Protein AF-A0A9D5N488-F1 (afdb_monomer_lite)

Foldseek 3Di:
DDDDDDDDDDDPPPPPPPPDPPVPDDQDWDWEAAPPPRDIDIDSDHDNHDPVVVVVLVVLLVLLVVVCVVVPPDALVRSCVVPVDHSVSVVVCVVVVVDDDDDDDDDDDDD

Sequence (111 aa):
MEEQTALDEDISDGFKSILHPDVGKELPMYTNVCKHCFKVFKSKFRTMTCQDCRQLDQNHFDDIESYLKEYPNSNALQISEALGITAYEVLKYLKEGRLNISRGYFERLDD

Secondary structure (DSSP, 8-state):
-----------SSSSSS---TTTTPPPP-EEEE-TTT--EEEESS--SS-HHHHHHHHHHHHHHHHHHHHSTT--HHHHHHHH---HHHHHHHHHTTSS-PPP----PPP-

pLDDT: mean 82.85, std 20.37, range [37.94, 98.38]

Radius of gyration: 26.53 Å; chains: 1; bounding box: 49×58×73 Å

Structure (mmCIF, N/CA/C/O backbone):
data_AF-A0A9D5N488-F1
#
_entry.id   AF-A0A9D5N488-F1
#
loop_
_atom_site.group_PDB
_atom_site.id
_atom_site.type_symbol
_atom_site.label_atom_id
_atom_site.label_alt_id
_atom_site.label_comp_id
_atom_site.label_asym_id
_atom_site.label_entity_id
_atom_site.label_seq_id
_atom_site.pdbx_PDB_ins_code
_atom_site.Cartn_x
_atom_site.Cartn_y
_atom_site.Cartn_z
_atom_site.occupancy
_atom_site.B_iso_or_equiv
_atom_site.auth_seq_id
_atom_site.auth_comp_id
_atom_site.auth_asym_id
_atom_site.auth_atom_id
_atom_site.pdbx_PDB_mod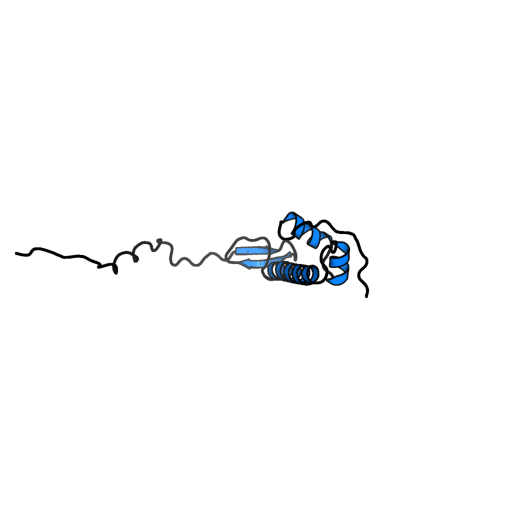el_num
ATOM 1 N N . MET A 1 1 ? 31.604 -51.020 48.751 1.00 42.56 1 MET A N 1
ATOM 2 C CA . MET A 1 1 ? 31.635 -51.301 47.306 1.00 42.56 1 MET A CA 1
ATOM 3 C C . MET A 1 1 ? 30.210 -51.623 46.925 1.00 42.56 1 MET A C 1
ATOM 5 O O . MET A 1 1 ? 29.726 -52.647 47.375 1.00 42.56 1 MET A O 1
ATOM 9 N N . GLU A 1 2 ? 29.436 -50.783 46.265 1.00 44.44 2 GLU A N 1
ATOM 10 C CA . GLU A 1 2 ? 29.616 -49.487 45.591 1.00 44.44 2 GLU A CA 1
ATOM 11 C C . GLU A 1 2 ? 28.211 -48.852 45.727 1.00 44.44 2 GLU A C 1
ATOM 13 O O . GLU A 1 2 ? 27.209 -49.544 45.583 1.00 44.44 2 GLU A O 1
ATOM 18 N N . GLU A 1 3 ? 28.027 -47.721 46.399 1.00 37.94 3 GLU A N 1
ATOM 19 C CA . GLU A 1 3 ? 28.267 -46.364 45.901 1.00 37.94 3 GLU A CA 1
ATOM 20 C C . GLU A 1 3 ? 27.494 -46.045 44.606 1.00 37.94 3 GLU A C 1
ATOM 22 O O . GLU A 1 3 ? 27.865 -46.520 43.545 1.00 37.94 3 GLU A O 1
ATOM 27 N N . GLN A 1 4 ? 26.470 -45.184 44.759 1.00 38.62 4 GLN A N 1
ATOM 28 C CA . GLN A 1 4 ? 25.906 -44.241 43.771 1.00 38.62 4 GLN A CA 1
ATOM 29 C C . GLN A 1 4 ? 25.241 -44.860 42.515 1.00 38.62 4 GLN A C 1
ATOM 31 O O . GLN A 1 4 ? 25.749 -45.748 41.856 1.00 38.62 4 GLN A O 1
ATOM 36 N N . THR A 1 5 ? 24.057 -44.429 42.091 1.00 42.72 5 THR A N 1
ATOM 37 C CA . THR A 1 5 ? 23.743 -43.056 41.688 1.00 42.72 5 THR A CA 1
ATOM 38 C C . THR A 1 5 ? 22.222 -42.866 41.678 1.00 42.72 5 THR A C 1
ATOM 40 O O . THR A 1 5 ? 21.482 -43.631 41.066 1.00 42.72 5 THR A O 1
ATOM 43 N N . ALA A 1 6 ? 21.763 -41.835 42.381 1.00 51.31 6 ALA A N 1
ATOM 44 C CA . ALA A 1 6 ? 20.519 -41.147 42.074 1.00 51.31 6 ALA A CA 1
ATOM 45 C C . ALA A 1 6 ? 20.860 -40.077 41.035 1.00 51.31 6 ALA A C 1
ATOM 47 O O . ALA A 1 6 ? 21.761 -39.303 41.336 1.00 51.31 6 ALA A O 1
ATOM 48 N N . LEU A 1 7 ? 20.194 -40.064 39.876 1.00 44.75 7 LEU A N 1
ATOM 49 C CA . LEU A 1 7 ? 20.010 -38.906 38.984 1.00 44.75 7 LEU A CA 1
ATOM 50 C C . LEU A 1 7 ? 18.726 -39.187 38.165 1.00 44.75 7 LEU A C 1
ATOM 52 O O . LEU A 1 7 ? 18.663 -40.214 37.493 1.00 44.75 7 LEU A O 1
ATOM 56 N N . ASP A 1 8 ? 17.605 -38.527 38.475 1.00 40.44 8 ASP A N 1
ATOM 57 C CA . ASP A 1 8 ? 17.054 -37.339 37.778 1.00 40.44 8 ASP A CA 1
ATOM 58 C C . ASP A 1 8 ? 16.186 -37.791 36.567 1.00 40.44 8 ASP A C 1
ATOM 60 O O . ASP A 1 8 ? 16.580 -38.672 35.817 1.00 40.44 8 ASP A O 1
ATOM 64 N N . GLU A 1 9 ? 14.954 -37.344 36.306 1.00 44.00 9 GLU A N 1
ATOM 65 C CA . GLU A 1 9 ? 14.399 -35.996 36.412 1.00 44.00 9 GLU A CA 1
ATOM 66 C C . GLU A 1 9 ? 12.866 -36.039 36.610 1.00 44.00 9 GLU A C 1
ATOM 68 O O . GLU A 1 9 ? 12.093 -36.334 35.694 1.00 44.00 9 GLU A O 1
ATOM 73 N N . ASP A 1 10 ? 12.420 -35.662 37.808 1.00 47.66 10 ASP A N 1
ATOM 74 C CA . ASP A 1 10 ? 11.090 -35.103 38.039 1.00 47.66 10 ASP A CA 1
ATOM 75 C C . ASP A 1 10 ? 11.033 -33.698 37.414 1.00 47.66 10 ASP A C 1
ATOM 77 O O . ASP A 1 10 ? 11.433 -32.711 38.030 1.00 47.66 10 ASP A O 1
ATOM 81 N N . ILE A 1 11 ? 10.522 -33.569 36.187 1.00 47.53 11 ILE A N 1
ATOM 82 C CA . ILE A 1 11 ? 10.127 -32.262 35.628 1.00 47.53 11 ILE A CA 1
ATOM 83 C C . ILE A 1 11 ? 8.697 -32.369 35.098 1.00 47.53 11 ILE A C 1
ATOM 85 O O . ILE A 1 11 ? 8.431 -32.264 33.903 1.00 47.53 11 ILE A O 1
ATOM 89 N N . SER A 1 12 ? 7.742 -32.595 36.002 1.00 45.41 12 SER A N 1
ATOM 90 C CA . SER A 1 12 ? 6.315 -32.423 35.686 1.00 45.41 12 SER A CA 1
ATOM 91 C C . SER A 1 12 ? 5.582 -31.401 36.562 1.00 45.41 12 SER A C 1
ATOM 93 O O . SER A 1 12 ? 4.406 -31.151 36.323 1.00 45.41 12 SER A O 1
ATOM 95 N N . ASP A 1 13 ? 6.283 -30.690 37.456 1.00 45.25 13 ASP A N 1
ATOM 96 C CA . ASP A 1 13 ? 5.654 -29.743 38.396 1.00 45.25 13 ASP A CA 1
ATOM 97 C C . ASP A 1 13 ? 6.125 -28.277 38.278 1.00 45.25 13 ASP A C 1
ATOM 99 O O . ASP A 1 13 ? 5.799 -27.433 39.112 1.00 45.25 13 ASP A O 1
ATOM 103 N N . GLY A 1 14 ? 6.843 -27.918 37.207 1.00 43.19 14 GLY A N 1
ATOM 104 C CA . GLY A 1 14 ? 7.484 -26.599 37.082 1.00 43.19 14 GLY A CA 1
ATOM 105 C C . GLY A 1 14 ? 6.814 -25.553 36.182 1.00 43.19 14 GLY A C 1
ATOM 106 O O . GLY A 1 14 ? 7.259 -24.410 36.182 1.00 43.19 14 GLY A O 1
ATOM 107 N N . PHE A 1 15 ? 5.783 -25.886 35.394 1.00 41.56 15 PHE A N 1
ATOM 108 C CA . PHE A 1 15 ? 5.252 -24.953 34.374 1.00 41.56 15 PHE A CA 1
ATOM 109 C C . PHE A 1 15 ? 3.827 -24.443 34.641 1.00 41.56 15 PHE A C 1
ATOM 111 O O . PHE A 1 15 ? 3.224 -23.778 33.801 1.00 41.56 15 PHE A O 1
ATOM 118 N N . LYS A 1 16 ? 3.255 -24.723 35.819 1.00 46.91 16 LYS A N 1
ATOM 119 C CA . LYS A 1 16 ? 1.856 -24.370 36.124 1.00 46.91 16 LYS A CA 1
ATOM 120 C C . LYS A 1 16 ? 1.668 -23.035 36.859 1.00 46.91 16 LYS A C 1
ATOM 122 O O . LYS A 1 16 ? 0.548 -22.711 37.239 1.00 46.91 16 LYS A O 1
ATOM 127 N N . SER A 1 17 ? 2.720 -22.239 37.048 1.00 40.69 17 SER A N 1
ATOM 128 C CA . SER A 1 17 ? 2.682 -21.057 37.930 1.00 40.69 17 SER A CA 1
ATOM 129 C C . SER A 1 17 ? 2.998 -19.709 37.273 1.00 40.69 17 SER A C 1
ATOM 131 O O . SER A 1 17 ? 3.082 -18.710 37.979 1.00 40.69 17 SER A O 1
ATOM 133 N N . ILE A 1 18 ? 3.049 -19.618 35.939 1.00 49.88 18 ILE A N 1
ATOM 134 C CA . ILE A 1 18 ? 2.989 -18.316 35.242 1.00 49.88 18 ILE A CA 1
ATOM 135 C C . ILE A 1 18 ? 1.685 -18.211 34.443 1.00 49.88 18 ILE A C 1
ATOM 137 O O . ILE A 1 18 ? 1.659 -17.872 33.263 1.00 49.88 18 ILE A O 1
ATOM 141 N N . LEU A 1 19 ? 0.559 -18.508 35.093 1.00 48.88 19 LEU A N 1
ATOM 142 C CA . LEU A 1 19 ? -0.707 -17.922 34.667 1.00 48.88 19 LEU A CA 1
ATOM 143 C C . LEU A 1 19 ? -0.750 -16.517 35.265 1.00 48.88 19 LEU A C 1
ATOM 145 O O . LEU A 1 19 ? -0.938 -16.348 36.469 1.00 48.88 19 LEU A O 1
ATOM 149 N N . HIS A 1 20 ? -0.524 -15.507 34.421 1.00 54.81 20 HIS A N 1
ATOM 150 C CA . HIS A 1 20 ? -0.814 -14.121 34.775 1.00 54.81 20 HIS A CA 1
ATOM 151 C C . HIS A 1 20 ? -2.257 -14.032 35.320 1.00 54.81 20 HIS A C 1
ATOM 153 O O . HIS A 1 20 ? -3.155 -14.658 34.752 1.00 54.81 20 HIS A O 1
ATOM 159 N N . PRO A 1 21 ? -2.524 -13.231 36.365 1.00 56.66 21 PRO A N 1
ATOM 160 C CA . PRO A 1 21 ? -3.844 -13.117 37.001 1.00 56.66 21 PRO A CA 1
ATOM 161 C C . PRO A 1 21 ? -4.961 -12.552 36.097 1.00 56.66 21 PRO A C 1
ATOM 163 O O . PRO A 1 21 ? -6.095 -12.401 36.543 1.00 56.66 21 PRO A O 1
ATOM 166 N N . ASP A 1 22 ? -4.672 -12.249 34.829 1.00 56.56 22 ASP A N 1
ATOM 167 C CA . ASP A 1 22 ? -5.618 -11.699 33.852 1.00 56.56 22 ASP A CA 1
ATOM 168 C C . ASP A 1 22 ? -6.121 -12.723 32.813 1.00 56.56 22 ASP A C 1
ATOM 170 O O . ASP A 1 22 ? -6.800 -12.345 31.853 1.00 56.56 22 ASP A O 1
ATOM 174 N N . VAL A 1 23 ? -5.839 -14.020 32.988 1.00 53.72 23 VAL A N 1
ATOM 175 C CA . VAL A 1 23 ? -6.416 -15.083 32.144 1.00 53.72 23 VAL A CA 1
ATOM 176 C C . VAL A 1 23 ? -7.916 -15.205 32.445 1.00 53.72 23 VAL A C 1
ATOM 178 O O . VAL A 1 23 ? -8.335 -15.950 33.324 1.00 53.72 23 VAL A O 1
ATOM 181 N N . GLY A 1 24 ? -8.728 -14.422 31.730 1.00 56.81 24 GLY A N 1
ATOM 182 C CA . GLY A 1 24 ? -10.192 -14.473 31.814 1.00 56.81 24 GLY A CA 1
ATOM 183 C C . GLY A 1 24 ? -10.938 -13.158 31.569 1.00 56.81 24 GLY A C 1
ATOM 184 O O . GLY A 1 24 ? -12.164 -13.180 31.512 1.00 56.81 24 GLY A O 1
ATOM 185 N N . LYS A 1 25 ? -10.263 -12.010 31.407 1.00 64.88 25 LYS A N 1
ATOM 186 C CA . LYS A 1 25 ? -10.970 -10.761 31.069 1.00 64.88 25 LYS A CA 1
ATOM 187 C C . LYS A 1 25 ? -11.296 -10.706 29.578 1.00 64.88 25 LYS A C 1
ATOM 189 O O . LYS A 1 25 ? -10.398 -10.672 28.737 1.00 64.88 25 LYS A O 1
ATOM 194 N N . GLU A 1 26 ? -12.586 -10.651 29.255 1.00 70.62 26 GLU A N 1
ATOM 195 C CA . GLU A 1 26 ? -13.057 -10.288 27.918 1.00 70.62 26 GLU A CA 1
ATOM 196 C C . GLU A 1 26 ? -12.465 -8.924 27.531 1.00 70.62 26 GLU A C 1
ATOM 198 O O . GLU A 1 26 ? -12.662 -7.921 28.220 1.00 70.62 26 GLU A O 1
ATOM 203 N N . LEU A 1 27 ? -11.683 -8.885 26.446 1.00 75.38 27 LEU A N 1
ATOM 204 C CA . LEU A 1 27 ? -11.107 -7.635 25.949 1.00 75.38 27 LEU A CA 1
ATOM 205 C C . LEU A 1 27 ? -12.238 -6.669 25.554 1.00 75.38 27 LEU A C 1
ATOM 207 O O . LEU A 1 27 ? -13.153 -7.078 24.833 1.00 75.38 27 LEU A O 1
ATOM 211 N N . PRO A 1 28 ? -12.174 -5.387 25.956 1.00 84.31 28 PRO A N 1
ATOM 212 C CA . PRO A 1 28 ? -13.195 -4.413 25.596 1.00 84.31 28 PRO A CA 1
ATOM 213 C C . PRO A 1 28 ? -13.270 -4.243 24.074 1.00 84.31 28 PRO A C 1
ATOM 215 O O . PRO A 1 28 ? -12.255 -4.107 23.389 1.00 84.31 28 PRO A O 1
ATOM 218 N N . MET A 1 29 ? -14.489 -4.227 23.533 1.00 91.31 29 MET A N 1
ATOM 219 C CA . MET A 1 29 ? -14.716 -4.064 22.099 1.00 91.31 29 MET A CA 1
ATOM 220 C C . MET A 1 29 ? -14.789 -2.572 21.733 1.00 91.31 29 MET A C 1
ATOM 222 O O . MET A 1 29 ? -15.737 -1.871 22.088 1.00 91.31 29 MET A O 1
ATOM 226 N N . TYR A 1 30 ? -13.794 -2.072 21.000 1.00 94.50 30 TYR A N 1
ATOM 227 C CA . TYR A 1 30 ? -13.708 -0.669 20.589 1.00 94.50 30 TYR A CA 1
ATOM 228 C C . TYR A 1 30 ? -14.506 -0.394 19.316 1.00 94.50 30 TYR A C 1
ATOM 230 O O . TYR A 1 30 ? -14.569 -1.234 18.421 1.00 94.50 30 TYR A O 1
ATOM 238 N N . THR A 1 31 ? -15.059 0.815 19.210 1.00 97.38 31 THR A N 1
ATOM 239 C CA . THR A 1 31 ? -15.613 1.359 17.959 1.00 97.38 31 THR A CA 1
ATOM 240 C C . THR A 1 31 ? -14.553 2.220 17.292 1.00 97.38 31 THR A C 1
ATOM 242 O O . THR A 1 31 ? -14.041 3.138 17.925 1.00 97.38 31 THR A O 1
ATOM 245 N N . ASN A 1 32 ? -14.235 1.936 16.034 1.00 97.50 32 ASN A N 1
ATOM 246 C CA . ASN A 1 32 ? -13.237 2.655 15.250 1.00 97.50 32 ASN A CA 1
ATOM 247 C C . ASN A 1 32 ? -13.855 3.164 13.940 1.00 97.50 32 ASN A C 1
ATOM 249 O O . ASN A 1 32 ? -14.875 2.643 13.488 1.00 97.50 32 ASN A O 1
ATOM 253 N N . VAL A 1 33 ? -13.203 4.144 13.313 1.00 98.06 33 VAL A N 1
ATOM 254 C CA . VAL A 1 33 ? -13.535 4.645 11.971 1.00 98.06 33 VAL A CA 1
ATOM 255 C C . VAL A 1 33 ? -12.340 4.393 11.062 1.00 98.06 33 VAL A C 1
ATOM 257 O O . VAL A 1 33 ? -11.211 4.747 11.403 1.00 98.06 33 VAL A O 1
ATOM 260 N N . CYS A 1 34 ? -12.570 3.743 9.922 1.00 98.38 34 CYS A N 1
ATOM 261 C CA . CYS A 1 34 ? -11.499 3.434 8.982 1.00 98.38 34 CYS A CA 1
ATOM 262 C C . CYS A 1 34 ? -11.021 4.710 8.278 1.00 98.38 34 CYS A C 1
ATOM 264 O O . CYS A 1 34 ? -11.824 5.419 7.686 1.00 98.38 34 CYS A O 1
ATOM 266 N N . LYS A 1 35 ? -9.714 4.975 8.259 1.00 97.31 35 LYS A N 1
ATOM 267 C CA . LYS A 1 35 ? -9.133 6.142 7.578 1.00 97.31 35 LYS A CA 1
ATOM 268 C C . LYS A 1 35 ? -9.162 6.056 6.046 1.00 97.31 35 LYS A C 1
ATOM 270 O O . LYS A 1 35 ? -8.879 7.049 5.393 1.00 97.31 35 LYS A O 1
ATOM 275 N N . HIS A 1 36 ? -9.447 4.877 5.488 1.00 95.94 36 HIS A N 1
ATOM 276 C CA . HIS A 1 36 ? -9.439 4.633 4.040 1.00 95.94 36 HIS A CA 1
ATOM 277 C C . HIS A 1 36 ? -10.845 4.660 3.438 1.00 95.94 36 HIS A C 1
ATOM 279 O O . HIS A 1 36 ? -11.073 5.332 2.442 1.00 95.94 36 HIS A O 1
ATOM 285 N N . CYS A 1 37 ? -11.793 3.946 4.052 1.00 97.25 37 CYS A N 1
ATOM 286 C CA . CYS A 1 37 ? -13.167 3.835 3.551 1.00 97.25 37 CYS A CA 1
ATOM 287 C C . CYS A 1 37 ? -14.211 4.516 4.446 1.00 97.25 37 CYS A C 1
ATOM 289 O O . CYS A 1 37 ? -15.402 4.415 4.173 1.00 97.25 37 CYS A O 1
ATOM 291 N N . PHE A 1 38 ? -13.791 5.147 5.551 1.00 97.81 38 PHE A N 1
ATOM 292 C CA . PHE A 1 38 ? -14.650 5.845 6.523 1.00 97.81 38 PHE A CA 1
ATOM 293 C C . PHE A 1 38 ? -15.746 4.990 7.187 1.00 97.81 38 PHE A C 1
ATOM 295 O O . PHE A 1 38 ? -16.552 5.497 7.964 1.00 97.81 38 PHE A O 1
ATOM 302 N N . LYS A 1 39 ? -15.735 3.668 6.968 1.00 97.62 39 LYS A N 1
ATOM 303 C CA . LYS A 1 39 ? -16.628 2.707 7.624 1.00 97.62 39 LYS A CA 1
ATOM 304 C C . LYS A 1 39 ? -16.380 2.676 9.132 1.00 97.62 39 LYS A C 1
ATOM 306 O O . LYS A 1 39 ? -15.232 2.604 9.583 1.00 97.62 39 LYS A O 1
ATOM 311 N N . VAL A 1 40 ? -17.465 2.655 9.902 1.00 97.81 40 VAL A N 1
ATOM 312 C CA . VAL A 1 40 ? -17.442 2.391 11.346 1.00 97.81 40 VAL A CA 1
ATOM 313 C C . VAL A 1 40 ? -17.375 0.882 11.574 1.00 97.81 40 VAL A C 1
ATOM 315 O O . VAL A 1 40 ? -18.153 0.130 10.989 1.00 97.81 40 VAL A O 1
ATOM 318 N N . PHE A 1 41 ? -16.455 0.420 12.417 1.00 97.31 41 PHE A N 1
ATOM 319 C CA . PHE A 1 41 ? -16.278 -1.007 12.699 1.00 97.31 41 PHE A CA 1
ATOM 320 C C . PHE A 1 41 ? -15.881 -1.263 14.154 1.00 97.31 41 PHE A C 1
ATOM 322 O O . PHE A 1 41 ? -15.396 -0.373 14.856 1.00 97.31 41 PHE A O 1
ATOM 329 N N . LYS A 1 42 ? -16.097 -2.498 14.615 1.00 95.88 42 LYS A N 1
ATOM 330 C CA . LYS A 1 42 ? -15.736 -2.941 15.963 1.00 95.88 42 LYS A CA 1
ATOM 331 C C . LYS A 1 42 ? -14.463 -3.786 15.931 1.00 95.88 42 LYS A C 1
ATOM 333 O O . LYS A 1 42 ? -14.272 -4.565 15.004 1.00 95.88 42 LYS A O 1
ATOM 338 N N . SER A 1 43 ? -13.583 -3.630 16.919 1.00 94.69 43 SER A N 1
ATOM 339 C CA . SER A 1 43 ? -12.358 -4.434 17.043 1.00 94.69 43 SER A CA 1
ATOM 340 C C . SER A 1 43 ? -11.926 -4.567 18.501 1.00 94.69 43 SER A C 1
ATOM 342 O O . SER A 1 43 ? -12.187 -3.681 19.312 1.00 94.69 43 SER A O 1
ATOM 344 N N . LYS A 1 44 ? -11.218 -5.656 18.824 1.00 92.38 44 LYS A N 1
ATOM 345 C CA . LYS A 1 44 ? -10.571 -5.863 20.133 1.00 92.38 44 LYS A CA 1
ATOM 346 C C . LYS A 1 44 ? -9.439 -4.863 20.395 1.00 92.38 44 LYS A C 1
ATOM 348 O O . LYS A 1 44 ? -9.023 -4.685 21.532 1.00 92.38 44 LYS A O 1
ATOM 353 N N . PHE A 1 45 ? -8.952 -4.196 19.348 1.00 91.75 45 PHE A N 1
ATOM 354 C CA . PHE A 1 45 ? -7.870 -3.220 19.419 1.00 91.75 45 PHE A CA 1
ATOM 355 C C . PHE A 1 45 ? -8.311 -1.875 18.839 1.00 91.75 45 PHE A C 1
ATOM 357 O O . PHE A 1 45 ? -9.115 -1.817 17.903 1.00 91.75 45 PHE A O 1
ATOM 364 N N . ARG A 1 46 ? -7.745 -0.784 19.360 1.00 93.81 46 ARG A N 1
ATOM 365 C CA . ARG A 1 46 ? -7.868 0.536 18.731 1.00 93.81 46 ARG A CA 1
ATOM 366 C C . ARG A 1 46 ? -7.041 0.550 17.453 1.00 93.81 46 ARG A C 1
ATOM 368 O O . ARG A 1 46 ? -5.841 0.299 17.483 1.00 93.81 46 ARG A O 1
ATOM 375 N N . THR A 1 47 ? -7.683 0.807 16.324 1.00 95.75 47 THR A N 1
ATOM 376 C CA . THR A 1 47 ? -7.019 0.792 15.021 1.00 95.75 47 THR A CA 1
ATOM 377 C C . THR A 1 47 ? -7.742 1.687 14.032 1.00 95.75 47 THR A C 1
ATOM 379 O O . THR A 1 47 ? -8.963 1.775 14.039 1.00 95.75 47 THR A O 1
ATOM 382 N N . MET A 1 48 ? -6.977 2.317 13.145 1.00 96.94 48 MET A N 1
ATOM 383 C CA . MET A 1 48 ? -7.500 3.242 12.141 1.00 96.94 48 MET A CA 1
ATOM 384 C C . MET A 1 48 ? -7.810 2.575 10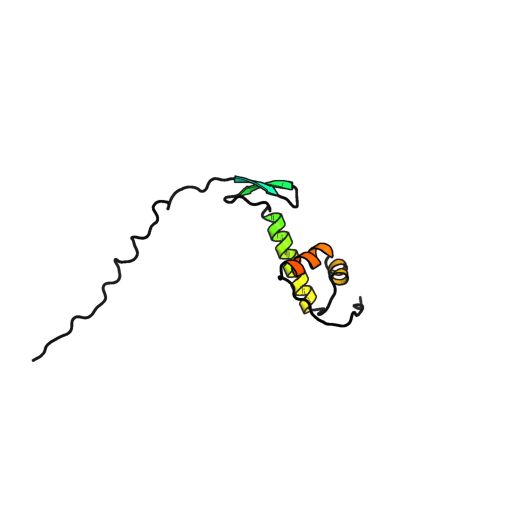.797 1.00 96.94 48 MET A C 1
ATOM 386 O O . MET A 1 48 ? -8.234 3.259 9.875 1.00 96.94 48 MET A O 1
ATOM 390 N N . THR A 1 49 ? -7.615 1.262 10.656 1.00 97.75 49 THR A N 1
ATOM 391 C CA . THR A 1 49 ? -7.856 0.542 9.394 1.00 97.75 49 THR A CA 1
ATOM 392 C C . THR A 1 49 ? -8.695 -0.701 9.662 1.00 97.75 49 THR A C 1
ATOM 394 O O . THR A 1 49 ? -8.306 -1.538 10.486 1.00 97.75 49 THR A O 1
ATOM 397 N N . CYS A 1 50 ? -9.837 -0.816 8.975 1.00 97.88 50 CYS A N 1
ATOM 398 C CA . CYS A 1 50 ? -10.711 -1.987 9.060 1.00 97.88 50 CYS A CA 1
ATOM 399 C C . CYS A 1 50 ? -10.069 -3.224 8.413 1.00 97.88 50 CYS A C 1
ATOM 401 O O . CYS A 1 50 ? -9.091 -3.109 7.677 1.00 97.88 50 CYS A O 1
ATOM 403 N N . GLN A 1 51 ? -10.627 -4.406 8.678 1.00 96.81 51 GLN A N 1
ATOM 404 C CA . GLN A 1 51 ? -10.127 -5.664 8.117 1.00 96.81 51 GLN A CA 1
ATOM 405 C C . GLN A 1 51 ? -10.158 -5.663 6.582 1.00 96.81 51 GLN A C 1
ATOM 407 O O . GLN A 1 51 ? -9.150 -5.993 5.972 1.00 96.81 51 GLN A O 1
ATOM 412 N N . ASP A 1 52 ? -11.258 -5.202 5.980 1.00 97.88 52 ASP A N 1
ATOM 413 C CA . ASP A 1 52 ? -11.438 -5.156 4.523 1.00 97.88 52 ASP A CA 1
ATOM 414 C C . ASP A 1 52 ? -10.314 -4.358 3.834 1.00 97.88 52 ASP A C 1
ATOM 416 O O . ASP A 1 52 ? -9.683 -4.839 2.901 1.00 97.88 52 ASP A O 1
ATOM 420 N N . CYS A 1 53 ? -9.990 -3.162 4.343 1.00 97.94 53 CYS A N 1
ATOM 421 C CA . CYS A 1 53 ? -8.918 -2.337 3.777 1.00 97.94 53 CYS A CA 1
ATOM 422 C C . CYS A 1 53 ? -7.516 -2.901 4.036 1.00 97.94 53 CYS A C 1
ATOM 424 O O . CYS A 1 53 ? -6.624 -2.655 3.235 1.00 97.94 53 CYS A O 1
ATOM 426 N N . ARG A 1 54 ? -7.297 -3.636 5.138 1.00 97.00 54 ARG A N 1
ATOM 427 C CA . ARG A 1 54 ? -6.017 -4.337 5.346 1.00 97.00 54 ARG A CA 1
ATOM 428 C C . ARG A 1 54 ? -5.855 -5.483 4.362 1.00 97.00 54 ARG A C 1
ATOM 430 O O . ARG A 1 54 ? -4.769 -5.665 3.837 1.00 97.00 54 ARG A O 1
ATOM 437 N N . GLN A 1 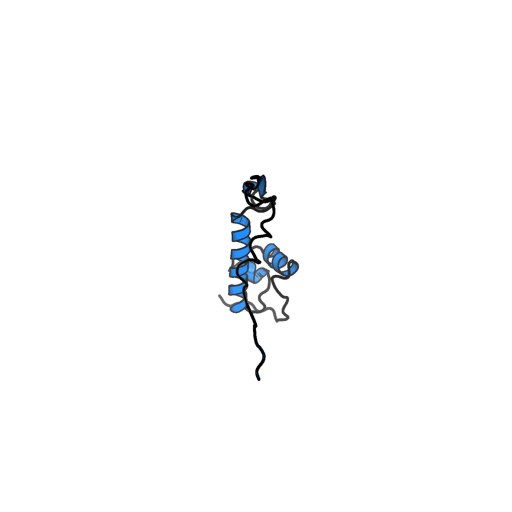55 ? -6.928 -6.235 4.129 1.00 98.12 55 GLN A N 1
ATOM 438 C CA . GLN A 1 55 ? -6.906 -7.327 3.168 1.00 98.12 55 GLN A CA 1
ATOM 439 C C . GLN A 1 55 ? -6.686 -6.793 1.754 1.00 98.12 55 GLN A C 1
ATOM 441 O O . GLN A 1 55 ? -5.887 -7.357 1.024 1.00 98.12 55 GLN A O 1
ATOM 446 N N . LEU A 1 56 ? -7.324 -5.677 1.395 1.00 97.69 56 LEU A N 1
ATOM 447 C CA . LEU A 1 56 ? -7.097 -5.021 0.108 1.00 97.69 56 LEU A CA 1
ATOM 448 C C . LEU A 1 56 ? -5.632 -4.587 -0.071 1.00 97.69 56 LEU A C 1
ATOM 450 O O . LEU A 1 56 ? -5.041 -4.889 -1.097 1.00 97.69 56 LEU A O 1
ATOM 454 N N . ASP A 1 57 ? -5.035 -3.945 0.941 1.00 97.50 57 ASP A N 1
ATOM 455 C CA . ASP A 1 57 ? -3.618 -3.540 0.921 1.00 97.50 57 ASP A CA 1
ATOM 456 C C . ASP A 1 57 ? -2.663 -4.747 0.820 1.00 97.50 57 ASP A C 1
ATOM 458 O O . ASP A 1 57 ? -1.592 -4.630 0.224 1.00 97.50 57 ASP A O 1
ATOM 462 N N . GLN A 1 58 ? -3.045 -5.908 1.364 1.00 97.81 58 GLN A N 1
ATOM 463 C CA . GLN A 1 58 ? -2.298 -7.153 1.181 1.00 97.81 58 GLN A CA 1
ATOM 464 C C . GLN A 1 58 ? -2.460 -7.705 -0.239 1.00 97.81 58 GLN A C 1
ATOM 466 O O . GLN A 1 58 ? -1.455 -7.978 -0.882 1.00 97.81 58 GLN A O 1
ATOM 471 N N . ASN A 1 59 ? -3.691 -7.797 -0.747 1.00 98.25 59 ASN A N 1
ATOM 472 C CA . ASN A 1 59 ? -3.970 -8.304 -2.092 1.00 98.25 59 ASN A CA 1
ATOM 473 C C . ASN A 1 59 ? -3.239 -7.476 -3.158 1.00 98.25 59 ASN A C 1
ATOM 475 O O . ASN A 1 59 ? -2.546 -8.034 -3.996 1.00 98.25 59 ASN A O 1
ATOM 479 N N . HIS A 1 60 ? -3.310 -6.144 -3.067 1.00 98.19 60 HIS A N 1
ATOM 480 C CA . HIS A 1 60 ? -2.573 -5.247 -3.959 1.00 98.19 60 HIS A CA 1
ATOM 481 C C . HIS A 1 60 ? -1.066 -5.512 -3.931 1.00 98.19 60 HIS A C 1
ATOM 483 O O . HIS A 1 60 ? -0.410 -5.483 -4.967 1.00 98.19 60 HIS A O 1
ATOM 489 N N . PHE A 1 61 ? -0.498 -5.766 -2.753 1.00 98.00 61 PHE A N 1
ATOM 490 C CA . PHE A 1 61 ? 0.920 -6.081 -2.643 1.00 98.00 61 PHE A CA 1
ATOM 491 C C . PHE A 1 61 ? 1.265 -7.434 -3.272 1.00 98.00 61 PHE A C 1
ATOM 493 O O . PHE A 1 61 ? 2.264 -7.523 -3.982 1.00 98.00 61 PHE A O 1
ATOM 500 N N . ASP A 1 62 ? 0.437 -8.454 -3.048 1.00 98.19 62 ASP A N 1
ATOM 501 C CA . ASP A 1 62 ? 0.625 -9.792 -3.617 1.00 98.19 62 ASP A CA 1
ATOM 502 C C . ASP A 1 62 ? 0.527 -9.761 -5.157 1.00 98.19 62 ASP A C 1
ATOM 504 O O . ASP A 1 62 ? 1.334 -10.393 -5.849 1.00 98.19 62 ASP A O 1
ATOM 508 N N . ASP A 1 63 ? -0.398 -8.964 -5.700 1.00 98.31 63 ASP A N 1
ATOM 509 C CA . ASP A 1 63 ? -0.550 -8.742 -7.142 1.00 98.31 63 ASP A CA 1
ATOM 510 C C . ASP A 1 63 ? 0.680 -8.027 -7.726 1.00 98.31 63 ASP A C 1
ATOM 512 O O . ASP A 1 63 ? 1.231 -8.458 -8.741 1.00 98.31 63 ASP A O 1
ATOM 516 N N . ILE A 1 64 ? 1.173 -6.973 -7.058 1.00 97.62 64 ILE A N 1
ATOM 517 C CA . ILE A 1 64 ? 2.390 -6.256 -7.476 1.00 97.62 64 ILE A CA 1
ATOM 518 C C . ILE A 1 64 ? 3.615 -7.174 -7.424 1.00 97.62 64 ILE A C 1
ATOM 520 O O . ILE A 1 64 ? 4.443 -7.141 -8.333 1.00 97.62 64 ILE A O 1
ATOM 524 N N . GLU A 1 65 ? 3.756 -7.989 -6.376 1.00 96.69 65 GLU A N 1
ATOM 525 C CA . GLU A 1 65 ? 4.863 -8.940 -6.257 1.00 96.69 65 GLU A CA 1
ATOM 526 C C . GLU A 1 65 ? 4.831 -9.964 -7.397 1.00 96.69 65 GLU A C 1
ATOM 528 O O . GLU A 1 65 ? 5.861 -10.238 -8.017 1.00 96.69 65 GLU A O 1
ATOM 533 N N . SER A 1 66 ? 3.648 -10.504 -7.693 1.00 97.75 66 SER A N 1
ATOM 534 C CA . SER A 1 66 ? 3.446 -11.461 -8.783 1.00 97.75 66 SER A CA 1
ATOM 535 C C . SER A 1 66 ? 3.787 -10.841 -10.137 1.00 97.75 66 SER A C 1
ATOM 537 O O . SER A 1 66 ? 4.549 -11.427 -10.904 1.00 97.75 66 SER A O 1
ATOM 539 N N . TYR A 1 67 ? 3.327 -9.613 -10.382 1.00 96.56 67 TYR A N 1
ATOM 540 C CA . TYR A 1 67 ? 3.637 -8.863 -11.596 1.00 96.56 67 TYR A CA 1
ATOM 541 C C . TYR A 1 67 ? 5.140 -8.582 -11.744 1.00 96.56 67 TYR A C 1
ATOM 543 O O . TYR A 1 67 ? 5.713 -8.785 -12.810 1.00 96.56 67 TYR A O 1
ATOM 551 N N . LEU A 1 68 ? 5.821 -8.167 -10.672 1.00 94.19 68 LEU A N 1
ATOM 552 C CA . LEU A 1 68 ? 7.259 -7.872 -10.704 1.00 94.19 68 LEU A CA 1
ATOM 553 C C . LEU A 1 68 ? 8.142 -9.116 -10.890 1.00 94.19 68 LEU A C 1
ATOM 555 O O . LEU A 1 68 ? 9.282 -8.978 -11.336 1.00 94.19 68 LEU A O 1
ATOM 559 N N . LYS A 1 69 ? 7.645 -10.314 -10.555 1.00 94.12 69 LYS A N 1
ATOM 560 C CA . LYS A 1 69 ? 8.331 -11.584 -10.853 1.00 94.12 69 LYS A CA 1
ATOM 561 C C . LYS A 1 69 ? 8.331 -11.895 -12.350 1.00 94.12 69 LYS A C 1
ATOM 563 O O . LYS A 1 69 ? 9.292 -12.486 -12.834 1.00 94.12 69 LYS A O 1
ATOM 568 N N . GLU A 1 70 ? 7.277 -11.503 -13.060 1.00 94.12 70 GLU A N 1
ATOM 569 C CA . GLU A 1 70 ? 7.134 -11.700 -14.506 1.00 94.12 70 GLU A CA 1
ATOM 570 C C . GLU A 1 70 ? 7.790 -10.562 -15.304 1.00 94.12 70 GLU A C 1
ATOM 572 O O . GLU A 1 70 ? 8.527 -10.813 -16.255 1.00 94.12 70 GLU A O 1
ATOM 577 N N . TYR A 1 71 ? 7.609 -9.318 -14.849 1.00 92.69 71 TYR A N 1
ATOM 578 C CA . TYR A 1 71 ? 8.093 -8.094 -15.493 1.00 92.69 71 TYR A CA 1
ATOM 579 C C . TYR A 1 71 ? 9.054 -7.323 -14.569 1.00 92.69 71 TYR A C 1
ATOM 581 O O . TYR A 1 71 ? 8.695 -6.273 -14.009 1.00 92.69 71 TYR A O 1
ATOM 589 N N . PRO A 1 72 ? 10.291 -7.822 -14.371 1.00 89.88 72 PRO A N 1
ATOM 590 C CA . PRO A 1 72 ? 11.261 -7.183 -13.490 1.00 89.88 72 PRO A CA 1
ATOM 591 C C . PRO A 1 72 ? 11.628 -5.779 -13.987 1.00 89.88 72 PRO A C 1
ATOM 593 O O . PRO A 1 72 ? 11.664 -5.509 -15.182 1.00 89.88 72 PRO A O 1
ATOM 596 N N . ASN A 1 73 ? 11.969 -4.882 -13.057 1.00 90.00 73 ASN A N 1
ATOM 597 C CA . ASN A 1 73 ? 12.301 -3.470 -13.319 1.00 90.00 73 ASN A CA 1
ATOM 598 C C . ASN A 1 73 ? 11.147 -2.596 -13.843 1.00 90.00 73 ASN A C 1
ATOM 600 O O . ASN A 1 73 ? 11.388 -1.440 -14.200 1.00 90.00 73 ASN A O 1
ATOM 604 N N . SER A 1 74 ? 9.909 -3.096 -13.834 1.00 92.62 74 SER A N 1
ATOM 605 C CA . SER A 1 74 ? 8.733 -2.272 -14.122 1.00 92.62 74 SER A CA 1
ATOM 606 C C . SER A 1 74 ? 8.647 -1.067 -13.186 1.00 92.62 74 SER A C 1
ATOM 608 O O . SER A 1 74 ? 8.880 -1.168 -11.978 1.00 92.62 74 SER A O 1
ATOM 610 N N . ASN A 1 75 ? 8.277 0.086 -13.738 1.00 93.12 75 ASN A N 1
ATOM 611 C CA . ASN A 1 75 ? 8.072 1.296 -12.950 1.00 93.12 75 ASN A CA 1
ATOM 612 C C . ASN A 1 75 ? 6.634 1.392 -12.400 1.00 93.12 75 ASN A C 1
ATOM 614 O O . ASN A 1 75 ? 5.737 0.644 -12.786 1.00 93.12 75 ASN A O 1
ATOM 618 N N . ALA A 1 76 ? 6.398 2.360 -11.509 1.00 94.50 76 ALA A N 1
ATOM 619 C CA . ALA A 1 76 ? 5.106 2.533 -10.843 1.00 94.50 76 ALA A CA 1
ATOM 620 C C . ALA A 1 76 ? 3.929 2.845 -11.789 1.00 94.50 76 ALA A C 1
ATOM 622 O O . ALA A 1 76 ? 2.796 2.527 -11.441 1.00 94.50 76 ALA A O 1
ATOM 623 N N . LEU A 1 77 ? 4.169 3.460 -12.954 1.00 94.31 77 LEU A N 1
ATOM 624 C CA . LEU A 1 77 ? 3.120 3.723 -13.945 1.00 94.31 77 LEU A CA 1
ATOM 625 C C . LEU A 1 77 ? 2.722 2.441 -14.679 1.00 94.31 77 LEU A C 1
ATOM 627 O O . LEU A 1 77 ? 1.536 2.167 -14.775 1.00 94.31 77 LEU A O 1
ATOM 631 N N . GLN A 1 78 ? 3.691 1.619 -15.091 1.00 94.31 78 GLN A N 1
ATOM 632 C CA . GLN A 1 78 ? 3.417 0.334 -15.754 1.00 94.31 78 GLN A CA 1
ATOM 633 C C . GLN A 1 78 ? 2.616 -0.604 -14.847 1.00 94.31 78 GLN A C 1
ATOM 635 O O . GLN A 1 78 ? 1.604 -1.161 -15.254 1.00 94.31 78 GLN A O 1
ATOM 640 N N . ILE A 1 79 ? 3.024 -0.707 -13.578 1.00 95.75 79 ILE A N 1
ATOM 641 C CA . ILE A 1 79 ? 2.296 -1.483 -12.563 1.00 95.75 79 ILE A CA 1
ATOM 642 C C . ILE A 1 79 ? 0.868 -0.943 -12.392 1.00 95.75 79 ILE A C 1
ATOM 644 O O . ILE A 1 79 ? -0.080 -1.711 -12.238 1.00 95.75 79 ILE A O 1
ATOM 648 N N . SER A 1 80 ? 0.709 0.384 -12.422 1.00 96.81 80 SER A N 1
ATOM 649 C CA . SER A 1 80 ? -0.592 1.028 -12.261 1.00 96.81 80 SER A CA 1
ATOM 650 C C . SER A 1 80 ? -1.538 0.740 -13.423 1.00 96.81 80 SER A C 1
ATOM 652 O O . SER A 1 80 ? -2.709 0.445 -13.192 1.00 96.81 80 SER A O 1
ATOM 654 N N . GLU A 1 81 ? -1.026 0.782 -14.650 1.00 95.00 81 GLU A N 1
ATOM 655 C CA . GLU A 1 81 ? -1.779 0.462 -15.863 1.00 95.00 81 GLU A CA 1
ATOM 656 C C . GLU A 1 81 ? -2.178 -1.018 -15.906 1.00 95.00 81 GLU A C 1
ATOM 658 O O . GLU A 1 81 ? -3.330 -1.324 -16.204 1.00 95.00 81 GLU A O 1
ATOM 663 N N . ALA A 1 82 ? -1.266 -1.924 -15.539 1.00 95.50 82 ALA A N 1
ATOM 664 C CA . ALA A 1 82 ? -1.507 -3.364 -15.591 1.00 95.50 82 ALA A CA 1
ATOM 665 C C . ALA A 1 82 ? -2.491 -3.863 -14.518 1.00 95.50 82 ALA A C 1
ATOM 667 O O . ALA A 1 82 ? -3.338 -4.709 -14.798 1.00 95.50 82 ALA A O 1
ATOM 668 N N . LEU A 1 83 ? -2.386 -3.355 -13.284 1.00 97.00 83 LEU A N 1
ATOM 669 C CA . LEU A 1 83 ? -3.131 -3.892 -12.135 1.00 97.00 83 LEU A CA 1
ATOM 670 C C . LEU A 1 83 ? -4.309 -3.013 -11.694 1.00 97.00 83 LEU A C 1
ATOM 672 O O . LEU A 1 83 ? -5.077 -3.400 -10.817 1.00 97.00 83 LEU A O 1
ATOM 676 N N . GLY A 1 84 ? -4.442 -1.800 -12.239 1.00 97.00 84 GLY A N 1
ATOM 677 C CA . GLY A 1 84 ? -5.444 -0.828 -11.787 1.00 97.00 84 GLY A CA 1
ATOM 678 C C . GLY A 1 84 ? -5.188 -0.275 -10.376 1.00 97.00 84 GLY A C 1
ATOM 679 O O . GLY A 1 84 ? -6.046 0.399 -9.804 1.00 97.00 84 GLY A O 1
ATOM 680 N N . ILE A 1 85 ? -4.009 -0.534 -9.807 1.00 97.38 85 ILE A N 1
ATOM 681 C CA . ILE A 1 85 ? -3.566 0.002 -8.515 1.00 97.38 85 ILE A CA 1
ATOM 682 C C . ILE A 1 85 ? -2.971 1.388 -8.754 1.00 97.38 85 ILE A C 1
ATOM 684 O O . ILE A 1 85 ? -2.266 1.606 -9.732 1.00 97.38 85 ILE A O 1
ATOM 688 N N . THR A 1 86 ? -3.217 2.368 -7.886 1.00 97.19 86 THR A N 1
ATOM 689 C CA . THR A 1 86 ? -2.687 3.720 -8.136 1.00 97.19 86 THR A CA 1
ATOM 690 C C . THR A 1 86 ? -1.157 3.753 -8.039 1.00 97.19 86 THR A C 1
ATOM 692 O O . THR A 1 86 ? -0.575 3.203 -7.103 1.00 97.19 86 THR A O 1
ATOM 695 N N . ALA A 1 87 ? -0.484 4.483 -8.934 1.00 97.31 87 ALA A N 1
ATOM 696 C CA . ALA A 1 87 ? 0.971 4.670 -8.850 1.00 97.31 87 ALA A CA 1
ATOM 697 C C . ALA A 1 87 ? 1.420 5.240 -7.485 1.00 97.31 87 ALA A C 1
ATOM 699 O O . ALA A 1 87 ? 2.494 4.908 -6.989 1.00 97.31 87 ALA A O 1
ATOM 700 N N . TYR A 1 88 ? 0.582 6.058 -6.834 1.00 96.94 88 TYR A N 1
ATOM 701 C CA . TYR A 1 88 ? 0.834 6.541 -5.472 1.00 96.94 88 TYR A CA 1
ATOM 702 C C . TYR A 1 88 ? 0.944 5.398 -4.452 1.00 96.94 88 TYR A C 1
ATOM 704 O O . TYR A 1 88 ? 1.811 5.432 -3.580 1.00 96.94 88 TYR A O 1
ATOM 712 N N . GLU A 1 89 ? 0.082 4.390 -4.557 1.00 96.25 89 GLU A N 1
ATOM 713 C CA . GLU A 1 89 ? 0.079 3.224 -3.676 1.00 96.25 89 GLU A CA 1
ATOM 714 C C . GLU A 1 89 ? 1.301 2.330 -3.913 1.00 96.25 89 GLU A C 1
ATOM 716 O O . GLU A 1 89 ? 1.957 1.924 -2.956 1.00 96.25 89 GLU A O 1
ATOM 721 N N . VAL A 1 90 ? 1.720 2.159 -5.170 1.00 97.06 90 VAL A N 1
ATOM 722 C CA . VAL A 1 90 ? 2.993 1.493 -5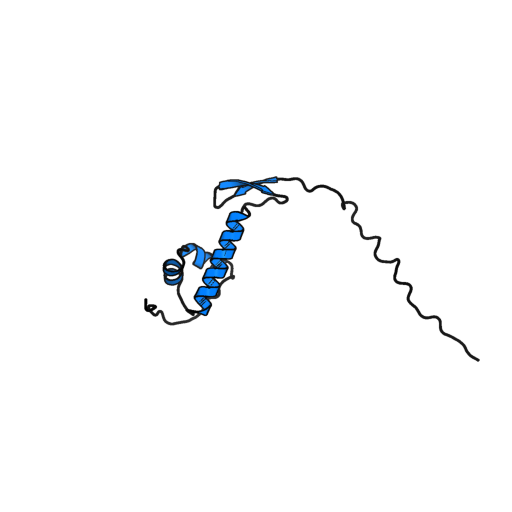.495 1.00 97.06 90 VAL A CA 1
ATOM 723 C C . VAL A 1 90 ? 4.177 2.223 -4.841 1.00 97.06 90 VAL A C 1
ATOM 725 O O . VAL A 1 90 ? 5.012 1.618 -4.165 1.00 97.06 90 VAL A O 1
ATOM 728 N N . LEU A 1 91 ? 4.227 3.555 -4.967 1.00 96.19 91 LEU A N 1
ATOM 729 C CA . LEU A 1 91 ? 5.257 4.383 -4.329 1.00 96.19 91 LEU A CA 1
ATOM 730 C C . LEU A 1 91 ? 5.191 4.340 -2.794 1.00 96.19 91 LEU A C 1
ATOM 732 O O . LEU A 1 91 ? 6.216 4.501 -2.129 1.00 96.19 91 LEU A O 1
ATOM 736 N N . LYS A 1 92 ? 4.007 4.136 -2.210 1.00 96.62 92 LYS A N 1
ATOM 737 C CA . LYS A 1 92 ? 3.838 3.941 -0.767 1.00 96.62 92 LYS A CA 1
ATOM 738 C C . LYS A 1 92 ? 4.513 2.641 -0.317 1.00 96.62 92 LYS A C 1
ATOM 740 O O . LYS A 1 92 ? 5.258 2.694 0.656 1.00 96.62 92 LYS A O 1
ATOM 745 N N . TYR A 1 93 ? 4.358 1.528 -1.039 1.00 97.00 93 TYR A N 1
ATOM 746 C CA . TYR A 1 93 ? 5.042 0.272 -0.692 1.00 97.00 93 TYR A CA 1
ATOM 747 C C . TYR A 1 93 ? 6.573 0.375 -0.761 1.00 97.00 93 TYR A C 1
ATOM 749 O O . TYR A 1 93 ? 7.264 -0.223 0.065 1.00 97.00 93 TYR A O 1
ATOM 757 N N . LEU A 1 94 ? 7.111 1.184 -1.683 1.00 95.00 94 LEU A N 1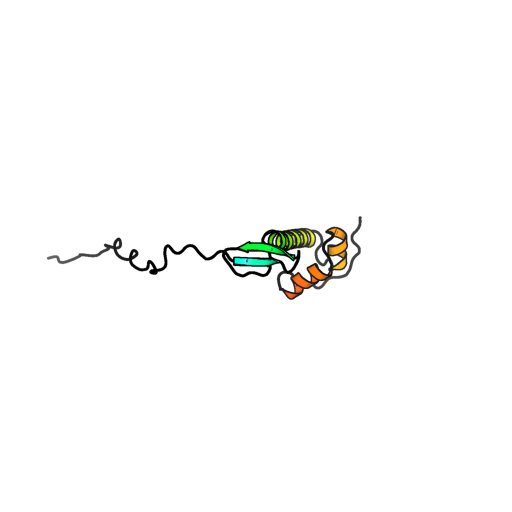
ATOM 758 C CA . LEU A 1 94 ? 8.541 1.524 -1.706 1.00 95.00 94 LEU A CA 1
ATOM 759 C C . LEU A 1 94 ? 8.960 2.307 -0.451 1.00 95.00 94 LEU A C 1
ATOM 761 O O . LEU A 1 94 ? 9.964 1.980 0.175 1.00 95.00 94 LEU A O 1
ATOM 765 N N . LYS A 1 95 ? 8.181 3.319 -0.043 1.00 96.00 95 LYS A N 1
ATOM 766 C CA . LYS A 1 95 ? 8.457 4.112 1.175 1.00 96.00 95 LYS A CA 1
ATOM 767 C C . LYS A 1 95 ? 8.367 3.284 2.458 1.00 96.00 95 LYS A C 1
ATOM 769 O O . LYS A 1 95 ? 9.085 3.567 3.410 1.00 96.00 95 LYS A O 1
ATOM 774 N N . GLU A 1 96 ? 7.486 2.289 2.485 1.00 96.38 96 GLU A N 1
ATOM 775 C CA . GLU A 1 96 ? 7.330 1.348 3.600 1.00 96.38 96 GLU A CA 1
ATOM 776 C C . GLU A 1 96 ? 8.423 0.265 3.630 1.00 96.38 96 GLU A C 1
ATOM 778 O O . GLU A 1 96 ? 8.496 -0.490 4.595 1.00 96.38 96 GLU A O 1
ATOM 783 N N . GLY A 1 97 ? 9.273 0.178 2.598 1.00 96.44 97 GLY A N 1
ATOM 784 C CA . GLY A 1 97 ? 10.324 -0.838 2.489 1.00 96.44 97 GLY A CA 1
ATOM 785 C C . GLY A 1 97 ? 9.808 -2.234 2.132 1.00 96.44 97 GLY A C 1
ATOM 786 O O . GLY A 1 97 ? 10.531 -3.214 2.285 1.00 96.44 97 GLY A O 1
ATOM 787 N N . ARG A 1 98 ? 8.557 -2.339 1.668 1.00 96.31 98 ARG A N 1
ATOM 788 C CA . ARG A 1 98 ? 7.956 -3.600 1.206 1.00 96.31 98 ARG A CA 1
ATOM 789 C C . ARG A 1 98 ? 8.377 -3.943 -0.222 1.00 96.31 98 ARG A C 1
ATOM 791 O O . ARG A 1 98 ? 8.436 -5.113 -0.576 1.00 96.31 98 ARG A O 1
ATOM 798 N N . LEU A 1 99 ? 8.688 -2.924 -1.024 1.00 95.38 99 LEU A N 1
ATOM 799 C CA . LEU A 1 99 ? 9.303 -3.057 -2.344 1.00 95.38 99 LEU A CA 1
ATOM 800 C C . LEU A 1 99 ? 10.720 -2.480 -2.324 1.00 95.38 99 LEU A C 1
ATOM 802 O O . LEU A 1 99 ? 11.002 -1.526 -1.599 1.00 95.38 99 LEU A O 1
ATOM 806 N N . ASN A 1 100 ? 11.591 -3.031 -3.168 1.00 91.81 100 ASN A N 1
ATOM 807 C CA . ASN A 1 100 ? 12.966 -2.565 -3.332 1.00 91.81 100 ASN A CA 1
ATOM 808 C C . ASN A 1 100 ? 13.134 -1.781 -4.636 1.00 91.81 100 ASN A C 1
ATOM 810 O O . ASN A 1 100 ? 12.468 -2.053 -5.632 1.00 91.81 100 ASN A O 1
ATOM 814 N N . ILE A 1 101 ? 14.070 -0.831 -4.639 1.00 90.12 101 ILE A N 1
ATOM 815 C CA . ILE A 1 101 ? 14.471 -0.113 -5.852 1.00 90.12 101 ILE A CA 1
ATOM 816 C C . ILE A 1 101 ? 15.523 -0.952 -6.581 1.00 90.12 101 ILE A C 1
ATOM 818 O O . ILE A 1 101 ? 16.600 -1.200 -6.037 1.00 90.12 101 ILE A O 1
ATOM 822 N N . SER A 1 102 ? 15.240 -1.344 -7.822 1.00 86.50 102 SER A N 1
ATOM 823 C CA . SER A 1 102 ? 16.229 -1.913 -8.739 1.00 86.50 102 SER A CA 1
ATOM 824 C C . SER A 1 102 ? 16.689 -0.868 -9.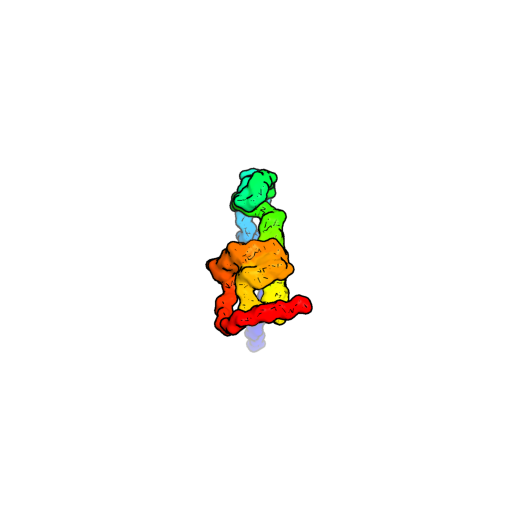761 1.00 86.50 102 SER A C 1
ATOM 826 O O . SER A 1 102 ? 16.015 0.131 -10.014 1.00 86.50 102 SER A O 1
ATOM 828 N N . ARG A 1 103 ? 17.880 -1.071 -10.335 1.00 84.50 103 ARG A N 1
ATOM 829 C CA . ARG A 1 103 ? 18.361 -0.285 -11.478 1.00 84.50 103 ARG A CA 1
ATOM 830 C C . ARG A 1 103 ? 18.107 -1.094 -12.742 1.00 84.50 103 ARG A C 1
ATOM 832 O O . ARG A 1 103 ? 18.604 -2.209 -12.849 1.00 84.50 103 ARG A O 1
ATOM 839 N N . GLY A 1 104 ? 17.380 -0.516 -13.686 1.00 78.62 104 GLY A N 1
ATOM 840 C CA . GLY A 1 104 ? 17.085 -1.123 -14.978 1.00 78.62 104 GLY A CA 1
ATOM 841 C C . GLY A 1 104 ? 16.849 -0.055 -16.038 1.00 78.62 104 GLY A C 1
ATOM 842 O O . GLY A 1 104 ? 16.801 1.139 -15.725 1.00 78.62 104 GLY A O 1
ATOM 843 N N . TYR A 1 105 ? 16.729 -0.490 -17.287 1.00 78.06 105 TYR A N 1
ATOM 844 C CA . TYR A 1 105 ? 16.312 0.379 -18.380 1.00 78.06 105 TYR A CA 1
ATOM 845 C C . TYR A 1 105 ? 14.798 0.328 -18.511 1.00 78.06 105 TYR A C 1
ATOM 847 O O . TYR A 1 105 ? 14.175 -0.710 -18.312 1.00 78.06 105 TYR A O 1
ATOM 855 N N . PHE A 1 106 ? 14.215 1.483 -18.803 1.00 75.56 106 PHE A N 1
ATOM 856 C CA . PHE A 1 106 ? 12.796 1.572 -19.082 1.00 75.56 106 PHE A CA 1
ATOM 857 C C . PHE A 1 106 ? 12.524 1.012 -20.478 1.00 75.56 106 PHE A C 1
ATOM 859 O O . PHE A 1 106 ? 13.010 1.564 -21.466 1.00 75.56 106 PHE A O 1
ATOM 866 N N . GLU A 1 107 ? 11.732 -0.052 -20.542 1.00 77.56 107 GLU A N 1
ATOM 867 C CA . GLU A 1 107 ? 11.266 -0.667 -21.782 1.00 77.56 107 GLU A CA 1
ATOM 868 C C . GLU A 1 107 ? 9.736 -0.686 -21.785 1.00 77.56 107 GLU A C 1
ATOM 870 O O . GLU A 1 107 ? 9.100 -0.852 -20.739 1.00 77.56 107 GLU A O 1
ATOM 875 N N . ARG A 1 108 ? 9.140 -0.460 -22.960 1.00 77.50 108 ARG A N 1
ATOM 876 C CA . ARG A 1 108 ? 7.702 -0.660 -23.154 1.00 77.50 108 ARG A CA 1
ATOM 877 C C . ARG A 1 108 ? 7.451 -2.168 -23.149 1.00 77.50 108 ARG A C 1
ATOM 879 O O . ARG A 1 108 ? 8.185 -2.889 -23.814 1.00 77.50 108 ARG A O 1
ATOM 886 N N . LEU A 1 109 ? 6.448 -2.612 -22.399 1.00 75.12 109 LEU A N 1
ATOM 887 C CA . LEU A 1 109 ? 5.993 -3.997 -22.453 1.00 75.12 109 LEU A CA 1
ATOM 888 C C . LEU A 1 109 ? 5.131 -4.162 -23.703 1.00 75.12 109 LEU A C 1
ATOM 890 O O . LEU A 1 109 ? 4.328 -3.276 -24.001 1.00 75.12 109 LEU A O 1
ATOM 894 N N . ASP A 1 110 ? 5.360 -5.236 -24.447 1.00 75.44 110 ASP A N 1
ATOM 895 C CA . ASP A 1 110 ? 4.516 -5.590 -25.585 1.00 75.44 110 ASP A CA 1
ATOM 896 C C . ASP A 1 110 ? 3.143 -6.076 -25.075 1.00 75.44 110 ASP A C 1
ATOM 898 O O . ASP A 1 110 ? 3.072 -6.693 -24.009 1.00 75.44 110 ASP A O 1
ATOM 902 N N . ASP A 1 111 ? 2.077 -5.749 -25.817 1.00 64.62 111 ASP A N 1
ATOM 903 C CA . ASP A 1 111 ? 0.676 -6.082 -25.491 1.00 64.62 111 ASP A CA 1
ATOM 904 C C . ASP A 1 111 ? 0.347 -7.581 -25.646 1.00 64.62 111 ASP A C 1
ATOM 906 O O . ASP A 1 111 ? 0.856 -8.218 -26.604 1.00 64.62 111 ASP A O 1
#